Protein AF-A0A4R2S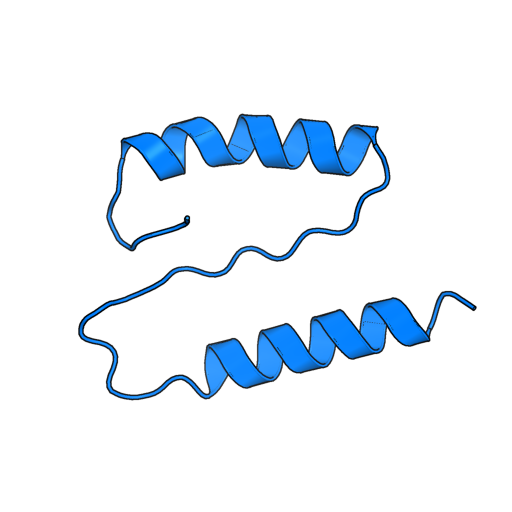UM1-F1 (afdb_monomer_lite)

pLDDT: mean 87.58, std 11.0, range [43.78, 95.56]

Sequence (57 aa):
CMMKFCDPEEFDYPIYYMQFEEAGVKSLYLEIDMEATSFEQIKTRVQSFAEMGLVTN

Organism: NCBI:txid1734049

Foldseek 3Di:
DAEPPPVVCVVCVVVVVVVCVVVVHDDDDDYDYPPDPDCVVVVVSVVVSVVVVVVPD

Secondary structure (DSSP, 8-state):
--BTT-HHHHHHHHHHHHHHHHTT-------B-TT-S--HHHHHHHHHHHHHHHTT-

InterPro domains:
  IPR010327 FldB/FldC dehydratase alpha/beta subunit [PF06050] (1-52)

Structure (mmCIF, N/CA/C/O backbone):
data_AF-A0A4R2SUM1-F1
#
_entry.id   AF-A0A4R2SUM1-F1
#
loop_
_atom_site.group_PDB
_atom_site.id
_atom_site.type_symbol
_atom_site.label_atom_id
_atom_site.label_alt_id
_atom_site.label_comp_id
_atom_site.label_asym_id
_atom_site.label_entity_id
_atom_site.label_seq_id
_atom_site.pdbx_PDB_ins_code
_atom_site.Cartn_x
_atom_site.Cartn_y
_atom_site.Cartn_z
_atom_site.occupancy
_atom_site.B_iso_or_equiv
_atom_site.auth_seq_id
_atom_site.auth_comp_id
_atom_site.auth_asym_id
_atom_site.auth_atom_id
_atom_site.pdbx_PDB_model_num
ATOM 1 N N . CYS A 1 1 ? 5.239 -6.707 -4.564 1.00 72.31 1 CYS A N 1
ATOM 2 C CA . CYS A 1 1 ? 5.374 -6.178 -3.189 1.00 72.31 1 CYS A CA 1
ATOM 3 C C . CYS A 1 1 ? 5.373 -4.650 -3.342 1.00 72.31 1 CYS A C 1
ATOM 5 O O . CYS A 1 1 ? 5.109 -4.223 -4.453 1.00 72.31 1 CYS A O 1
ATOM 7 N N . MET A 1 2 ? 5.552 -3.816 -2.315 1.00 87.25 2 MET A N 1
ATOM 8 C CA . MET A 1 2 ? 5.928 -2.405 -2.544 1.00 87.25 2 MET A CA 1
ATOM 9 C C . MET A 1 2 ? 7.178 -2.103 -1.737 1.00 87.25 2 MET A C 1
ATOM 11 O O . MET A 1 2 ? 7.113 -1.710 -0.575 1.00 87.25 2 MET A O 1
ATOM 15 N N . MET A 1 3 ? 8.328 -2.380 -2.331 1.00 89.31 3 MET A N 1
ATOM 16 C CA . MET A 1 3 ? 9.628 -2.054 -1.778 1.00 89.31 3 MET A CA 1
ATOM 17 C C . MET A 1 3 ? 9.928 -0.581 -2.021 1.00 89.31 3 MET A C 1
ATOM 19 O O . MET A 1 3 ? 9.659 -0.031 -3.090 1.00 89.31 3 MET A O 1
ATOM 23 N N . LYS A 1 4 ? 10.516 0.052 -1.011 1.00 87.06 4 LYS A N 1
ATOM 24 C CA . LYS A 1 4 ? 10.991 1.426 -1.107 1.00 87.06 4 LYS A CA 1
ATOM 25 C C . LYS A 1 4 ? 11.971 1.559 -2.279 1.00 87.06 4 LYS A C 1
ATOM 27 O O . LYS A 1 4 ? 12.907 0.768 -2.384 1.00 87.06 4 LYS A O 1
ATOM 32 N N . PHE A 1 5 ? 11.762 2.565 -3.128 1.00 87.94 5 PHE A N 1
ATOM 33 C CA . PHE A 1 5 ? 12.595 2.860 -4.306 1.00 87.94 5 PHE A CA 1
ATOM 34 C C . PHE A 1 5 ? 12.639 1.751 -5.376 1.00 87.94 5 PHE A C 1
ATOM 36 O O . PHE A 1 5 ? 13.631 1.613 -6.091 1.00 87.94 5 PHE A O 1
ATOM 43 N N . CYS A 1 6 ? 11.582 0.942 -5.486 1.00 90.69 6 CYS A N 1
ATOM 44 C CA . CYS A 1 6 ? 11.439 -0.035 -6.560 1.00 90.69 6 CYS A CA 1
ATOM 45 C C . CYS A 1 6 ? 10.612 0.552 -7.713 1.00 90.69 6 CYS A C 1
ATOM 47 O O . CYS A 1 6 ? 9.386 0.437 -7.711 1.00 90.69 6 CYS A O 1
ATOM 49 N N . ASP A 1 7 ? 11.282 1.145 -8.709 1.00 91.50 7 ASP A N 1
ATOM 50 C CA . ASP A 1 7 ? 10.618 1.773 -9.863 1.00 91.50 7 ASP A CA 1
ATOM 51 C C . ASP A 1 7 ? 9.589 0.852 -10.550 1.00 91.50 7 ASP A C 1
ATOM 53 O O . ASP A 1 7 ? 8.477 1.311 -10.807 1.00 91.50 7 ASP A O 1
ATOM 57 N N . PRO A 1 8 ? 9.877 -0.445 -10.825 1.00 92.25 8 PRO A N 1
ATOM 58 C CA . PRO A 1 8 ? 8.893 -1.328 -11.452 1.00 92.25 8 PRO A CA 1
ATOM 59 C C . PRO A 1 8 ? 7.589 -1.434 -10.656 1.00 92.25 8 PRO A C 1
ATOM 61 O O . PRO A 1 8 ? 6.507 -1.383 -11.230 1.00 92.25 8 PRO A O 1
ATOM 64 N N . GLU A 1 9 ? 7.687 -1.543 -9.330 1.00 89.69 9 GLU A N 1
ATOM 65 C CA . GLU A 1 9 ? 6.508 -1.663 -8.475 1.00 89.69 9 GLU A CA 1
ATOM 66 C C . GLU A 1 9 ? 5.749 -0.325 -8.373 1.00 89.69 9 GLU A C 1
ATOM 68 O O . GLU A 1 9 ? 4.518 -0.324 -8.347 1.00 89.69 9 GLU A O 1
ATOM 73 N N . GLU A 1 10 ? 6.450 0.817 -8.400 1.00 90.81 10 GLU A N 1
ATOM 74 C CA . GLU A 1 10 ? 5.825 2.148 -8.451 1.00 90.81 10 GLU A CA 1
ATOM 75 C C . GLU A 1 10 ? 5.051 2.372 -9.758 1.00 90.81 10 GLU A C 1
ATOM 77 O O . GLU A 1 10 ? 3.933 2.891 -9.728 1.00 90.81 10 GLU A O 1
ATOM 82 N N . PHE A 1 11 ? 5.598 1.937 -10.898 1.00 91.94 11 PHE A N 1
ATOM 83 C CA . PHE A 1 11 ? 4.899 2.002 -12.184 1.00 91.94 11 PHE A CA 1
ATOM 84 C C . PHE A 1 11 ? 3.673 1.081 -12.239 1.00 91.94 11 PHE A C 1
ATOM 86 O O . PHE A 1 11 ? 2.660 1.452 -12.835 1.00 91.94 11 PHE A O 1
ATOM 93 N N . ASP A 1 12 ? 3.739 -0.091 -11.605 1.00 92.69 12 ASP A N 1
ATOM 94 C CA . ASP A 1 12 ? 2.639 -1.057 -11.594 1.00 92.69 12 ASP A CA 1
ATOM 95 C C . ASP A 1 12 ? 1.511 -0.674 -10.612 1.00 92.69 12 ASP A C 1
ATOM 97 O O . ASP A 1 12 ? 0.342 -1.005 -10.839 1.00 92.69 12 ASP A O 1
ATOM 101 N N . TYR A 1 13 ? 1.819 0.042 -9.524 1.00 92.38 13 TYR A N 1
ATOM 102 C CA . TYR A 1 13 ? 0.857 0.348 -8.458 1.00 92.38 13 TYR A CA 1
ATOM 103 C C . TYR A 1 13 ? -0.432 1.056 -8.930 1.00 92.38 13 TYR A C 1
ATOM 105 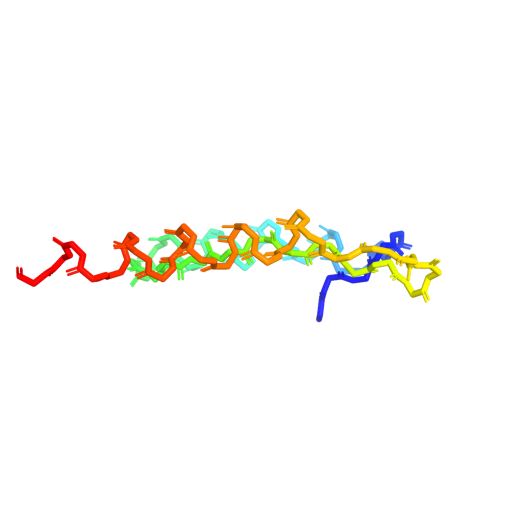O O . TYR A 1 13 ? -1.515 0.604 -8.543 1.00 92.38 13 TYR A O 1
ATOM 113 N N . PRO A 1 14 ? -0.389 2.107 -9.778 1.00 93.19 14 PRO A N 1
ATOM 114 C CA . PRO A 1 14 ? -1.597 2.760 -10.282 1.00 93.19 14 PRO A CA 1
ATOM 115 C C . PRO A 1 14 ? -2.534 1.805 -11.023 1.00 93.19 14 PRO A C 1
ATOM 117 O O . PRO A 1 14 ? -3.752 1.912 -10.887 1.00 93.19 14 PRO A O 1
ATOM 120 N N . ILE A 1 15 ? -1.975 0.848 -11.771 1.00 94.75 15 ILE A N 1
ATOM 121 C CA . ILE A 1 15 ? -2.749 -0.138 -12.531 1.00 94.75 15 ILE A CA 1
ATOM 122 C C . ILE A 1 15 ? -3.514 -1.040 -11.561 1.00 94.75 15 ILE A C 1
ATOM 124 O O . ILE A 1 15 ? -4.728 -1.204 -11.694 1.00 94.75 15 ILE A O 1
ATOM 128 N N . TYR A 1 16 ? -2.832 -1.576 -10.546 1.00 92.00 16 TYR A N 1
ATOM 129 C CA . TYR A 1 16 ? -3.473 -2.418 -9.537 1.00 92.00 16 TYR A CA 1
ATOM 130 C C . TYR A 1 16 ? -4.501 -1.655 -8.706 1.00 92.00 16 TYR A C 1
ATOM 132 O O . TYR A 1 16 ? -5.580 -2.180 -8.441 1.00 92.00 16 TYR A O 1
ATOM 140 N N . TYR A 1 17 ? -4.200 -0.413 -8.322 1.00 92.56 17 TYR A N 1
ATOM 141 C CA . TYR A 1 17 ? -5.122 0.415 -7.552 1.00 92.56 17 TYR A CA 1
ATOM 142 C C . TYR A 1 17 ? -6.444 0.627 -8.300 1.00 92.56 17 TYR A C 1
ATOM 144 O O . TYR A 1 17 ? -7.510 0.400 -7.733 1.00 92.56 17 TYR A O 1
ATOM 152 N N . MET A 1 18 ? -6.380 0.961 -9.594 1.00 94.81 18 MET A N 1
ATOM 153 C CA . MET A 1 18 ? -7.576 1.100 -10.431 1.00 94.81 18 MET A CA 1
ATOM 154 C C . MET A 1 18 ? -8.377 -0.203 -10.513 1.00 94.81 18 MET A C 1
ATOM 156 O O . MET A 1 18 ? -9.591 -0.187 -10.334 1.00 94.81 18 MET A O 1
ATOM 160 N N . GLN A 1 19 ? -7.706 -1.339 -10.719 1.00 95.56 19 GLN A N 1
ATOM 161 C CA . GLN A 1 19 ? -8.369 -2.644 -10.791 1.00 95.56 19 GLN A CA 1
ATOM 162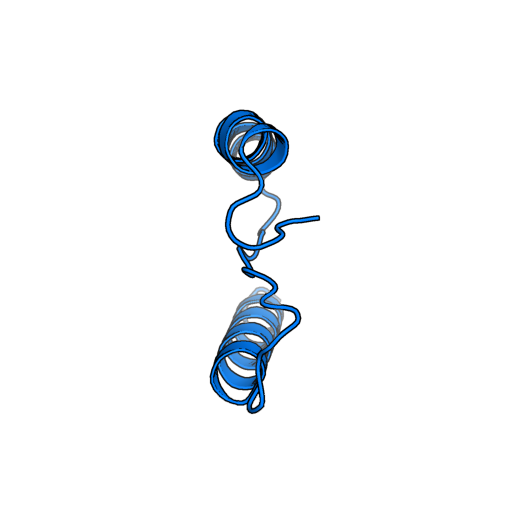 C C . GLN A 1 19 ? -9.046 -3.039 -9.472 1.00 95.56 19 GLN A C 1
ATOM 164 O O . GLN A 1 19 ? -10.129 -3.622 -9.484 1.00 95.56 19 GLN A O 1
ATOM 169 N N . PHE A 1 20 ? -8.430 -2.725 -8.329 1.00 93.50 20 PHE A N 1
ATOM 170 C CA . PHE A 1 20 ? -9.025 -2.988 -7.020 1.00 93.50 20 PHE A CA 1
ATOM 171 C C . PHE A 1 20 ? -10.247 -2.107 -6.757 1.00 93.50 20 PHE A C 1
ATOM 173 O O . PHE A 1 20 ? -11.263 -2.626 -6.295 1.00 93.50 20 PHE A O 1
ATOM 180 N N . GLU A 1 21 ? -10.187 -0.821 -7.107 1.00 92.88 21 GLU A N 1
ATOM 181 C CA . GLU A 1 21 ? -11.334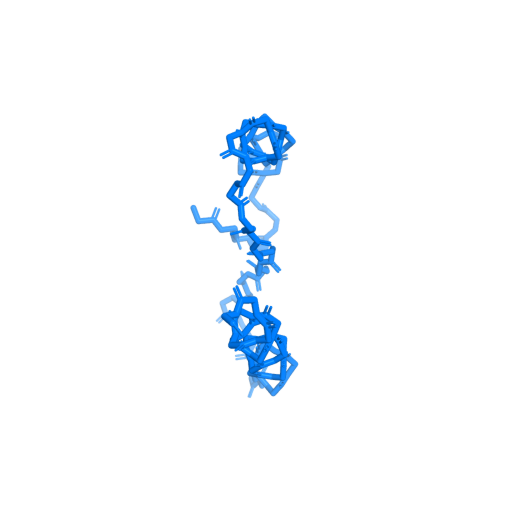 0.090 -7.005 1.00 92.88 21 GLU A CA 1
ATOM 182 C C . GLU A 1 21 ? -12.497 -0.368 -7.902 1.00 92.88 21 GLU A C 1
ATOM 184 O O . GLU A 1 21 ? -13.631 -0.471 -7.434 1.00 92.88 21 GLU A O 1
ATOM 189 N N . GLU A 1 22 ? -12.224 -0.739 -9.159 1.00 95.50 22 GLU A N 1
ATOM 190 C CA . GLU A 1 22 ? -13.235 -1.269 -10.087 1.00 95.50 22 GLU A CA 1
ATOM 191 C C . GLU A 1 22 ? -13.875 -2.572 -9.585 1.00 95.50 22 GLU A C 1
ATOM 193 O O . GLU A 1 22 ? -15.075 -2.791 -9.760 1.00 95.50 22 GLU A O 1
ATOM 198 N N . ALA A 1 23 ? -13.094 -3.430 -8.925 1.00 95.19 23 ALA A N 1
ATOM 199 C CA . ALA A 1 23 ? -13.577 -4.671 -8.328 1.00 95.19 23 ALA A CA 1
ATOM 200 C C . ALA A 1 23 ? -14.271 -4.473 -6.964 1.00 95.19 23 ALA A C 1
ATOM 202 O O . ALA A 1 23 ? -14.759 -5.446 -6.385 1.00 95.19 23 ALA A O 1
ATOM 203 N N . GLY A 1 24 ? -14.305 -3.248 -6.421 1.00 92.19 24 GLY A N 1
ATOM 204 C CA . GLY A 1 24 ? -14.822 -2.964 -5.077 1.00 92.19 24 GLY A CA 1
ATOM 205 C C . GLY A 1 24 ? -13.985 -3.592 -3.955 1.00 92.19 24 GLY A C 1
ATOM 206 O O . GLY A 1 24 ? -14.482 -3.816 -2.848 1.00 92.19 24 GLY A O 1
ATOM 207 N N . VAL A 1 25 ? -12.721 -3.913 -4.234 1.00 91.06 25 VAL A N 1
ATOM 208 C CA . VAL A 1 25 ? -11.791 -4.540 -3.295 1.00 91.06 25 VAL A CA 1
ATOM 209 C C . VAL A 1 25 ? -11.017 -3.453 -2.562 1.00 91.06 25 VAL A C 1
ATOM 211 O O . VAL A 1 25 ? -10.216 -2.727 -3.144 1.00 91.06 25 VAL A O 1
ATOM 214 N N . LYS A 1 26 ? -11.207 -3.370 -1.243 1.00 90.19 26 LYS A N 1
ATOM 215 C CA . LYS A 1 26 ? -10.400 -2.487 -0.393 1.00 90.19 26 LYS A CA 1
ATOM 216 C C . LYS A 1 26 ? -8.939 -2.952 -0.417 1.00 90.19 26 LYS A C 1
ATOM 218 O O . LYS A 1 26 ? -8.657 -4.114 -0.127 1.00 90.19 26 LYS A O 1
ATOM 223 N N . SER A 1 27 ? -8.013 -2.038 -0.694 1.00 90.88 27 SER A N 1
ATOM 224 C CA . SER A 1 27 ? -6.567 -2.288 -0.674 1.00 90.88 27 SER A CA 1
ATOM 225 C C . SER A 1 27 ? -5.847 -1.299 0.253 1.00 90.88 27 SER A C 1
ATOM 227 O O . SER A 1 27 ? -6.349 -0.211 0.535 1.00 90.88 27 SER A O 1
ATOM 229 N N . LEU A 1 28 ? -4.681 -1.694 0.775 1.00 91.81 28 LEU A N 1
ATOM 230 C CA . LEU A 1 28 ? -3.846 -0.870 1.651 1.00 91.81 28 LEU A CA 1
ATOM 231 C C . LEU A 1 28 ? -2.440 -0.756 1.059 1.00 91.81 28 LEU A C 1
ATOM 233 O O . LEU A 1 28 ? -1.744 -1.757 0.911 1.00 91.81 28 LEU A O 1
ATOM 237 N N . TYR A 1 29 ? -1.999 0.469 0.781 1.00 91.31 29 TYR A N 1
ATOM 238 C CA . TYR A 1 29 ? -0.627 0.733 0.347 1.00 91.31 29 TYR A CA 1
ATOM 239 C C . TYR A 1 29 ? 0.343 0.647 1.524 1.00 91.31 29 TYR A C 1
ATOM 241 O O . TYR A 1 29 ? 0.225 1.447 2.452 1.00 91.31 29 TYR A O 1
ATOM 249 N N . LEU A 1 30 ? 1.321 -0.255 1.491 1.00 91.06 30 LEU A N 1
ATOM 250 C CA . LEU A 1 30 ? 2.383 -0.351 2.496 1.00 91.06 30 LEU A CA 1
ATOM 251 C C . LEU A 1 30 ? 3.741 -0.315 1.803 1.00 91.06 30 LEU A C 1
ATOM 253 O O . LEU A 1 30 ? 4.073 -1.235 1.065 1.00 91.06 30 LEU A O 1
ATOM 257 N N . GLU A 1 31 ? 4.520 0.726 2.075 1.00 89.69 31 GLU A N 1
ATOM 258 C CA . GLU A 1 31 ? 5.912 0.793 1.642 1.00 89.69 31 GLU A CA 1
ATOM 259 C C . GLU A 1 31 ? 6.792 -0.006 2.609 1.00 89.69 31 GLU A C 1
ATOM 261 O O . GLU A 1 31 ? 6.695 0.151 3.830 1.00 89.69 31 GLU A O 1
ATOM 266 N N . ILE A 1 32 ? 7.638 -0.875 2.058 1.00 89.44 32 ILE A N 1
ATOM 267 C CA . ILE A 1 32 ? 8.568 -1.708 2.813 1.00 89.44 32 ILE A CA 1
ATOM 268 C C . ILE A 1 32 ? 9.971 -1.131 2.688 1.00 89.44 32 ILE A C 1
ATOM 270 O O . ILE A 1 32 ? 10.598 -1.195 1.630 1.00 89.44 32 ILE A O 1
ATOM 274 N N . ASP A 1 33 ? 10.471 -0.620 3.806 1.00 90.12 33 ASP A N 1
ATOM 275 C CA . ASP A 1 33 ? 11.858 -0.211 3.979 1.00 90.12 33 ASP A CA 1
ATOM 276 C C . ASP A 1 33 ? 12.630 -1.327 4.699 1.00 90.12 33 ASP A C 1
ATOM 278 O O . ASP A 1 33 ? 12.321 -1.670 5.842 1.00 90.12 33 ASP A O 1
ATOM 282 N N . MET A 1 34 ? 13.621 -1.918 4.026 1.00 85.06 34 MET A N 1
ATOM 283 C CA . MET A 1 34 ? 14.423 -3.013 4.587 1.00 85.06 34 MET A CA 1
ATOM 284 C C . MET A 1 34 ? 15.374 -2.554 5.700 1.00 85.06 34 MET A C 1
ATOM 286 O O . ME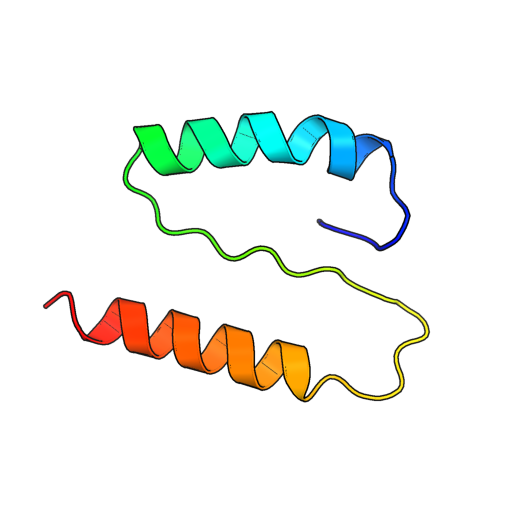T A 1 34 ? 15.807 -3.379 6.501 1.00 85.06 34 MET A O 1
ATOM 290 N N . GLU A 1 35 ? 15.686 -1.258 5.769 1.00 90.00 35 GLU A N 1
ATOM 291 C CA . GLU A 1 35 ? 16.544 -0.676 6.808 1.00 90.00 35 GLU A CA 1
ATOM 292 C C . GLU A 1 35 ? 15.733 -0.110 7.985 1.00 90.00 35 GLU A C 1
ATOM 294 O O . GLU A 1 35 ? 16.298 0.437 8.937 1.00 90.00 35 GLU A O 1
ATOM 299 N N . ALA A 1 36 ? 14.401 -0.242 7.955 1.00 87.62 36 ALA A N 1
ATOM 300 C CA . ALA A 1 36 ? 13.544 0.271 9.012 1.00 87.62 36 ALA A CA 1
ATOM 301 C C . ALA A 1 36 ? 13.836 -0.390 10.365 1.00 87.62 36 ALA A C 1
ATOM 303 O O . ALA A 1 36 ? 13.827 -1.610 10.525 1.00 87.62 36 ALA A O 1
ATOM 304 N N . THR A 1 37 ? 14.015 0.453 11.381 1.00 87.31 37 THR A N 1
ATOM 305 C CA . THR A 1 37 ? 14.209 0.042 12.781 1.00 87.31 37 THR A CA 1
ATOM 306 C C . THR A 1 37 ? 12.920 0.105 13.604 1.00 87.31 37 THR A C 1
ATOM 308 O O . THR A 1 37 ? 12.894 -0.340 14.750 1.00 87.31 37 THR A O 1
ATOM 311 N N . SER A 1 38 ? 11.840 0.645 13.031 1.00 87.75 38 SER A N 1
ATOM 312 C CA . SER A 1 38 ? 10.528 0.767 13.664 1.00 87.75 38 SER A CA 1
ATOM 313 C C . SER A 1 38 ? 9.409 0.574 12.644 1.00 87.75 38 SER A C 1
ATOM 315 O O . SER A 1 38 ? 9.452 1.135 11.551 1.00 87.75 38 SER A O 1
ATOM 317 N N . PHE A 1 39 ? 8.383 -0.186 13.032 1.00 90.00 39 PHE A N 1
ATOM 318 C CA . PHE A 1 39 ? 7.225 -0.524 12.195 1.00 90.00 39 PHE A CA 1
ATOM 319 C C . PHE A 1 39 ? 5.892 -0.043 12.794 1.00 90.00 39 PHE A C 1
ATOM 321 O O . PHE A 1 39 ? 4.820 -0.432 12.329 1.00 90.00 39 PHE A O 1
ATOM 328 N N . GLU A 1 40 ? 5.924 0.819 13.816 1.00 91.12 40 GLU A N 1
ATOM 329 C CA . GLU A 1 40 ? 4.716 1.254 14.541 1.00 91.12 40 GLU A CA 1
ATOM 330 C C . GLU A 1 40 ? 3.703 1.986 13.644 1.00 91.12 40 GLU A C 1
ATOM 332 O O . GLU A 1 40 ? 2.486 1.845 13.808 1.00 91.12 40 GLU A O 1
ATOM 337 N N . GLN A 1 41 ? 4.189 2.713 12.634 1.00 87.00 41 GLN A N 1
ATOM 338 C CA . GLN A 1 41 ? 3.322 3.349 11.645 1.00 87.00 41 GLN A CA 1
ATOM 339 C C . GLN A 1 41 ? 2.582 2.304 10.799 1.00 87.00 41 GLN A C 1
ATOM 341 O O . GLN A 1 41 ? 1.368 2.403 10.623 1.00 87.00 41 GLN A O 1
ATOM 346 N N . ILE A 1 42 ? 3.292 1.283 10.307 1.00 91.50 42 ILE A N 1
ATOM 347 C CA . ILE A 1 42 ? 2.696 0.189 9.528 1.00 91.50 42 ILE A CA 1
ATOM 348 C C . IL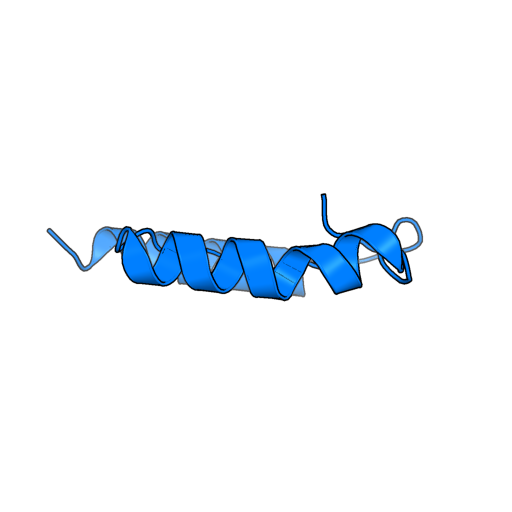E A 1 42 ? 1.655 -0.541 10.376 1.00 91.50 42 ILE A C 1
ATOM 350 O O . ILE A 1 42 ? 0.540 -0.770 9.914 1.00 91.50 42 ILE A O 1
ATOM 354 N N . LYS A 1 43 ? 1.980 -0.824 11.640 1.00 92.06 43 LYS A N 1
ATOM 355 C CA . LYS A 1 43 ? 1.073 -1.475 12.589 1.00 92.06 43 LYS A CA 1
ATOM 356 C C . LYS A 1 43 ? -0.234 -0.700 12.767 1.00 92.06 43 LYS A C 1
ATOM 358 O O . LYS A 1 43 ? -1.302 -1.289 12.634 1.00 92.06 43 LYS A O 1
ATOM 363 N N . THR A 1 44 ? -0.157 0.614 12.990 1.00 93.81 44 THR A N 1
ATOM 364 C CA . THR A 1 44 ? -1.350 1.471 13.115 1.00 93.81 44 THR A CA 1
ATOM 365 C C . THR A 1 44 ? -2.184 1.460 11.833 1.00 93.81 44 THR A C 1
ATOM 367 O O . THR A 1 44 ? -3.401 1.320 11.890 1.00 93.81 44 THR A O 1
ATOM 370 N N . ARG A 1 45 ? -1.543 1.540 10.659 1.00 92.56 45 ARG A N 1
ATOM 371 C CA . ARG A 1 45 ? -2.249 1.535 9.367 1.00 92.56 45 ARG A CA 1
ATOM 372 C C . ARG A 1 45 ? -2.959 0.210 9.094 1.00 92.56 45 ARG A C 1
ATOM 374 O O . ARG A 1 45 ? -4.101 0.221 8.644 1.00 92.56 45 ARG A O 1
ATOM 381 N N . VAL A 1 46 ? -2.313 -0.916 9.399 1.00 92.94 46 VAL A N 1
ATOM 382 C CA . VAL A 1 46 ? -2.924 -2.250 9.292 1.00 92.94 46 VAL A CA 1
ATOM 383 C C . VAL A 1 46 ? -4.086 -2.394 10.273 1.00 92.94 46 VAL A C 1
ATOM 385 O O . VAL A 1 46 ? -5.138 -2.902 9.892 1.00 92.94 46 VAL A O 1
ATOM 388 N N . GLN A 1 47 ? -3.930 -1.908 11.507 1.00 93.38 47 GLN A N 1
ATOM 389 C CA . GLN A 1 47 ? -5.000 -1.930 12.500 1.00 93.38 47 GLN A CA 1
ATOM 390 C C . GLN A 1 47 ? -6.221 -1.130 12.027 1.00 93.38 47 GLN A C 1
ATOM 392 O O . GLN A 1 47 ? -7.322 -1.675 11.990 1.00 93.38 47 GLN A O 1
ATOM 397 N N . SER A 1 48 ? -6.037 0.120 11.594 1.00 92.81 48 SER A N 1
ATOM 398 C CA . SER A 1 48 ? -7.138 0.941 11.077 1.00 92.81 48 SER A CA 1
ATOM 399 C C . SER A 1 48 ? -7.800 0.313 9.849 1.00 92.81 48 SER A C 1
ATOM 401 O O . SER A 1 48 ? -9.021 0.343 9.724 1.00 92.81 48 SER A O 1
ATOM 403 N N . PHE A 1 49 ? -7.020 -0.304 8.956 1.00 92.06 49 PHE A N 1
ATOM 404 C CA . PHE A 1 49 ? -7.566 -1.013 7.799 1.00 92.06 49 PHE A CA 1
ATOM 405 C C . PHE A 1 49 ? -8.433 -2.215 8.209 1.00 92.06 49 PHE A C 1
ATOM 407 O O . PHE A 1 49 ? -9.518 -2.408 7.660 1.00 92.06 49 PHE A O 1
ATOM 414 N N . ALA A 1 50 ? -7.997 -2.990 9.207 1.00 91.00 50 ALA A N 1
ATOM 415 C CA . ALA A 1 50 ? -8.785 -4.090 9.757 1.00 91.00 50 ALA A CA 1
ATOM 416 C C . ALA A 1 50 ? -10.087 -3.586 10.404 1.00 91.00 50 ALA A C 1
ATOM 418 O O . ALA A 1 50 ? -11.157 -4.136 10.145 1.00 91.00 50 ALA A O 1
ATOM 419 N N . GLU A 1 51 ? -10.023 -2.501 11.178 1.00 91.44 51 GLU A N 1
ATOM 420 C CA . GLU A 1 51 ? -11.196 -1.864 11.791 1.00 91.44 51 GLU A CA 1
ATOM 421 C C . GLU A 1 51 ? -12.194 -1.367 10.729 1.00 91.44 51 GLU A C 1
ATOM 423 O O . GLU A 1 51 ? -13.392 -1.624 10.840 1.00 91.44 51 GLU A O 1
ATOM 428 N N . MET A 1 52 ? -11.717 -0.759 9.637 1.00 84.44 52 MET A N 1
ATOM 429 C CA . MET A 1 52 ? -12.556 -0.359 8.495 1.00 84.44 52 MET A CA 1
ATOM 430 C C . MET A 1 52 ? -13.236 -1.537 7.780 1.00 84.44 52 MET A C 1
ATOM 432 O O . MET A 1 52 ? -14.254 -1.342 7.109 1.00 84.44 52 MET A O 1
ATOM 436 N N . GLY A 1 53 ? -12.664 -2.741 7.855 1.00 70.19 53 GLY A N 1
ATOM 437 C CA . GLY A 1 53 ? -13.273 -3.967 7.337 1.00 70.19 53 GLY A CA 1
ATOM 438 C C . GLY A 1 53 ? -14.389 -4.501 8.238 1.00 70.19 53 GLY A C 1
ATOM 439 O O . GLY A 1 53 ? -15.399 -4.993 7.736 1.00 70.19 53 GLY A O 1
ATOM 440 N N . LEU A 1 54 ? -14.242 -4.350 9.557 1.00 58.31 54 LEU A N 1
ATOM 441 C CA . LEU A 1 54 ? -15.204 -4.832 10.556 1.00 58.31 54 LEU A CA 1
ATOM 442 C C . LEU A 1 54 ? -16.490 -3.990 10.632 1.00 58.31 54 LEU A C 1
ATOM 444 O O . LEU A 1 54 ? -17.517 -4.507 11.058 1.00 58.31 54 LEU A O 1
ATOM 448 N N . VAL A 1 55 ? -16.459 -2.724 10.200 1.00 53.03 55 VAL A N 1
ATOM 449 C CA . VAL A 1 55 ? -17.627 -1.812 10.206 1.00 53.03 55 VAL A CA 1
ATOM 450 C C . VAL A 1 55 ? -18.593 -2.064 9.030 1.00 53.03 55 VAL A C 1
ATOM 452 O O . VAL A 1 55 ? -19.691 -1.521 9.005 1.00 53.03 55 VAL A O 1
ATOM 455 N N . THR A 1 56 ? -18.222 -2.902 8.056 1.00 49.50 56 THR A N 1
ATOM 456 C CA . THR A 1 56 ? -19.040 -3.193 6.858 1.00 49.50 56 THR A CA 1
ATOM 457 C C . THR A 1 56 ? -19.964 -4.423 6.963 1.00 49.50 56 THR A C 1
ATOM 459 O O . THR A 1 56 ? -20.397 -4.919 5.926 1.00 49.50 56 THR A O 1
ATOM 462 N N . ASN A 1 57 ? -20.293 -4.895 8.174 1.00 43.78 57 ASN A N 1
ATOM 463 C CA . ASN A 1 57 ? -21.307 -5.941 8.414 1.00 43.78 57 ASN A CA 1
ATOM 464 C C . ASN A 1 57 ? -22.569 -5.383 9.076 1.00 43.78 57 ASN A C 1
ATOM 466 O O . ASN A 1 57 ? -22.422 -4.602 10.042 1.00 43.78 57 ASN A O 1
#

Radius of gyration: 13.29 Å; chains: 1; bounding box: 38×10×27 Å